Protein AF-R6MNX1-F1 (afdb_monomer_lite)

pLDDT: mean 80.92, std 14.56, range [40.56, 96.19]

Secondary structure (DSSP, 8-state):
------THHHHHHHHHHHHHHHHHHHHHHHHHHHHHHHHHHHHHTS--GGGSTTEEEEEETTEEEEEE-TT--EEEEEEETTEEEEEEEEEETTEEEEEETT-----GGGEEEEEEEEEEETTEEEEEEEEEEETTTTTS-SEEEEEEEE-

Foldseek 3Di:
DDDDDDPVVVVVVVVVVVVVVVVCVVCVVVVVVVVVVVVQVVLVPFADQLVPAQWKWFFVVQTKIWHAHPVSDIWIWTDFPNDTATWDWDDDRQKIFIAHPPPPDPDSVRTQWIWGFPHGDNFKTKTATDCVHHNGCNPVDRITIIGIDRD

Sequence (151 aa):
MKARYPSYMKHSRIWKFILLGLLIVILVPFGLFAFGNYMTTYYNRMDYPWRHPDTVWRSEAPRAEIAVDGDKRATLHLEVDGEMRPFTFHRKGRGVYIYRAETAGEDSETSVLVCSVDTASEDVLRLKIEEERDDLYHGAYKYITFRRVAG

Structure (mmCIF, N/CA/C/O backbone):
data_AF-R6MNX1-F1
#
_entry.id   AF-R6MNX1-F1
#
loop_
_atom_site.group_PDB
_atom_site.id
_atom_site.type_symbol
_atom_site.label_atom_id
_atom_site.label_alt_id
_atom_site.label_comp_id
_atom_site.label_asym_id
_atom_site.label_entity_id
_atom_site.label_seq_id
_atom_site.pdbx_PDB_ins_code
_atom_site.Cartn_x
_atom_site.Cartn_y
_atom_site.Cartn_z
_atom_site.occupancy
_atom_site.B_iso_or_equiv
_atom_site.auth_seq_id
_atom_site.auth_comp_id
_atom_site.auth_asym_id
_atom_site.auth_atom_id
_atom_site.pdbx_PDB_model_num
ATOM 1 N N . MET A 1 1 ? 61.422 -8.279 -58.141 1.00 40.56 1 MET A N 1
ATOM 2 C CA . MET A 1 1 ? 60.952 -7.050 -57.460 1.00 40.56 1 MET A CA 1
ATOM 3 C C . MET A 1 1 ? 60.124 -7.456 -56.243 1.00 40.56 1 MET A C 1
ATOM 5 O O . MET A 1 1 ? 59.149 -8.172 -56.414 1.00 40.56 1 MET A O 1
ATOM 9 N N . LYS A 1 2 ? 60.536 -7.102 -55.016 1.00 47.41 2 LYS A N 1
ATOM 10 C CA . LYS A 1 2 ? 59.766 -7.394 -53.789 1.00 47.41 2 LYS A CA 1
ATOM 11 C C . LYS A 1 2 ? 58.698 -6.313 -53.615 1.00 47.41 2 LYS A C 1
ATOM 13 O O . LYS A 1 2 ? 59.049 -5.149 -53.439 1.00 47.41 2 LYS A O 1
ATOM 18 N N . ALA A 1 3 ? 57.423 -6.692 -53.677 1.00 53.56 3 ALA A N 1
ATOM 19 C CA . ALA A 1 3 ? 56.310 -5.787 -53.413 1.00 53.56 3 ALA A CA 1
ATOM 20 C C . ALA A 1 3 ? 56.417 -5.252 -51.975 1.00 53.56 3 ALA A C 1
ATOM 22 O O . ALA A 1 3 ? 56.325 -6.003 -51.002 1.00 53.56 3 ALA A O 1
ATOM 23 N N . ARG A 1 4 ? 56.678 -3.949 -51.842 1.00 58.44 4 ARG A N 1
ATOM 24 C CA . ARG A 1 4 ? 56.741 -3.256 -50.555 1.00 58.44 4 ARG A CA 1
ATOM 25 C C . ARG A 1 4 ? 55.318 -2.830 -50.210 1.00 58.44 4 ARG A C 1
ATOM 27 O O . ARG A 1 4 ? 54.803 -1.882 -50.793 1.00 58.44 4 ARG A O 1
ATOM 34 N N . TYR A 1 5 ? 54.670 -3.572 -49.316 1.00 55.53 5 TYR A N 1
ATOM 35 C CA . TYR A 1 5 ? 53.320 -3.241 -48.864 1.00 55.53 5 TYR A CA 1
ATOM 36 C C . TYR A 1 5 ? 53.309 -1.861 -48.187 1.00 55.53 5 TYR A C 1
ATOM 38 O O . TYR A 1 5 ? 54.159 -1.597 -47.329 1.00 55.53 5 TYR A O 1
ATOM 46 N N . PRO A 1 6 ? 52.377 -0.970 -48.555 1.00 53.03 6 PRO A N 1
ATOM 47 C CA . PRO A 1 6 ? 52.340 0.381 -48.020 1.00 53.03 6 PRO A CA 1
ATOM 48 C C . PRO A 1 6 ? 51.879 0.409 -46.550 1.00 53.03 6 PRO A C 1
ATOM 50 O O . PRO A 1 6 ? 50.940 -0.271 -46.133 1.00 53.03 6 PRO A O 1
ATOM 53 N N . SER A 1 7 ? 52.570 1.234 -45.757 1.00 56.62 7 SER A N 1
ATOM 54 C CA . SER A 1 7 ? 52.491 1.363 -44.289 1.00 56.62 7 SER A CA 1
ATOM 55 C C . SER A 1 7 ? 51.097 1.713 -43.723 1.00 56.62 7 SER A C 1
ATOM 57 O O . SER A 1 7 ? 50.838 1.529 -42.532 1.00 56.62 7 SER A O 1
ATOM 59 N N . TYR A 1 8 ? 50.147 2.157 -44.555 1.00 55.00 8 TYR A N 1
ATOM 60 C CA . TYR A 1 8 ? 48.811 2.572 -44.100 1.00 55.00 8 TYR A CA 1
ATOM 61 C C . TYR A 1 8 ? 47.938 1.414 -43.576 1.00 55.00 8 TYR A C 1
ATOM 63 O O . TYR A 1 8 ? 47.011 1.638 -42.795 1.00 55.00 8 TYR A O 1
ATOM 71 N N . MET A 1 9 ? 48.238 0.158 -43.936 1.00 50.97 9 MET A N 1
ATOM 72 C CA . MET A 1 9 ? 47.459 -1.005 -43.480 1.00 50.97 9 MET A CA 1
ATOM 73 C C . MET A 1 9 ? 47.652 -1.331 -41.988 1.00 50.97 9 MET A C 1
ATOM 75 O O . MET A 1 9 ? 46.764 -1.931 -41.381 1.00 50.97 9 MET A O 1
ATOM 79 N N . LYS A 1 10 ? 48.761 -0.908 -41.357 1.00 51.84 10 LYS A N 1
ATOM 80 C CA . LYS A 1 10 ? 48.963 -1.064 -39.901 1.00 51.84 10 LYS A CA 1
ATOM 81 C C . LYS A 1 10 ? 48.086 -0.105 -39.090 1.00 51.84 10 LYS A C 1
ATOM 83 O O . LYS A 1 10 ? 47.536 -0.511 -38.068 1.00 51.84 10 LYS A O 1
ATOM 88 N N . HIS A 1 11 ? 47.890 1.122 -39.575 1.00 54.22 11 HIS A N 1
ATOM 89 C CA . HIS A 1 11 ? 47.042 2.115 -38.910 1.00 54.22 11 HIS A CA 1
ATOM 90 C C . HIS A 1 11 ? 45.551 1.752 -38.968 1.00 54.22 11 HIS A C 1
ATOM 92 O O . HIS A 1 11 ? 44.839 1.962 -37.990 1.00 54.22 11 HIS A O 1
ATOM 98 N N . SER A 1 12 ? 45.082 1.124 -40.053 1.00 61.31 12 SER A N 1
ATOM 99 C CA . SER A 1 12 ? 43.681 0.687 -40.196 1.00 61.31 12 SER A CA 1
ATOM 100 C C . SER A 1 12 ? 43.227 -0.292 -39.101 1.00 61.31 12 SER A C 1
ATOM 102 O O . SER A 1 12 ? 42.085 -0.224 -38.651 1.00 61.31 12 SER A O 1
ATOM 104 N N . ARG A 1 13 ? 44.113 -1.181 -38.626 1.00 63.47 13 ARG A N 1
ATOM 105 C CA . ARG A 1 13 ? 43.789 -2.114 -37.531 1.00 63.47 13 ARG A CA 1
ATOM 106 C C . ARG A 1 13 ? 43.542 -1.383 -36.212 1.00 63.47 13 ARG A C 1
ATOM 108 O O . ARG A 1 13 ? 42.577 -1.705 -35.535 1.00 63.47 13 ARG A O 1
ATOM 115 N N . ILE A 1 14 ? 44.372 -0.396 -35.880 1.00 73.31 14 ILE A N 1
ATOM 116 C CA . ILE A 1 14 ? 44.274 0.370 -34.627 1.00 73.31 14 ILE A CA 1
ATOM 117 C C . ILE A 1 14 ? 43.034 1.272 -34.636 1.00 73.31 14 ILE A C 1
ATOM 119 O O . ILE A 1 14 ? 42.285 1.294 -33.664 1.00 73.31 14 ILE A O 1
ATOM 123 N N . TRP A 1 15 ? 42.756 1.942 -35.759 1.00 74.06 15 TRP A N 1
ATOM 124 C CA . TRP A 1 15 ? 41.573 2.798 -35.905 1.00 74.06 15 TRP A CA 1
ATOM 125 C C . TRP A 1 15 ? 40.255 2.047 -35.705 1.00 74.06 15 TRP A C 1
ATOM 127 O O . TRP A 1 15 ? 39.336 2.600 -35.110 1.00 74.06 15 TRP A O 1
ATOM 137 N N . LYS A 1 16 ? 40.172 0.776 -36.123 1.00 78.00 16 LYS A N 1
ATOM 138 C CA . LYS A 1 16 ? 39.001 -0.074 -35.853 1.00 78.00 16 LYS A CA 1
ATOM 139 C C . LYS A 1 16 ? 38.771 -0.279 -34.356 1.00 78.00 16 LYS A C 1
ATOM 141 O O . LYS A 1 16 ? 37.631 -0.204 -33.918 1.00 78.00 16 LYS A O 1
ATOM 146 N N . PHE A 1 17 ? 39.832 -0.491 -33.576 1.00 80.06 17 PHE A N 1
ATOM 147 C CA . PHE A 1 17 ? 39.718 -0.635 -32.123 1.00 80.06 17 PHE A CA 1
ATOM 148 C C . PHE A 1 17 ? 39.370 0.687 -31.431 1.00 80.06 17 PHE A C 1
ATOM 150 O O . PHE A 1 17 ? 38.577 0.679 -30.498 1.00 80.06 17 PHE A O 1
ATOM 157 N N . ILE A 1 18 ? 39.893 1.817 -31.917 1.00 82.56 18 ILE A N 1
ATOM 158 C CA . ILE A 1 18 ? 39.546 3.153 -31.401 1.00 82.56 18 ILE A CA 1
ATOM 159 C C . ILE A 1 18 ? 38.069 3.475 -31.671 1.00 82.56 18 ILE A C 1
ATOM 161 O O . ILE A 1 18 ? 37.354 3.884 -30.761 1.00 82.56 18 ILE A O 1
ATOM 165 N N . LEU A 1 19 ? 37.592 3.241 -32.898 1.00 84.88 19 LEU A N 1
ATOM 166 C CA . LEU A 1 19 ? 36.186 3.427 -33.274 1.00 84.88 19 LEU A CA 1
ATOM 167 C C . LEU A 1 19 ? 35.257 2.500 -32.486 1.00 84.88 19 LEU A C 1
ATOM 169 O O . LEU A 1 19 ? 34.220 2.945 -32.002 1.00 84.88 19 LEU A O 1
ATOM 173 N N . LEU A 1 20 ? 35.639 1.231 -32.320 1.00 86.44 20 LEU A N 1
ATOM 174 C CA . LEU A 1 20 ? 34.874 0.272 -31.525 1.00 86.44 20 LEU A CA 1
ATOM 175 C C . LEU A 1 20 ? 34.819 0.689 -30.049 1.00 86.44 20 LEU A C 1
ATOM 177 O O . LEU A 1 20 ? 33.757 0.635 -29.440 1.00 86.44 20 LEU A O 1
ATOM 181 N N . GLY A 1 21 ? 35.940 1.150 -29.490 1.00 84.56 21 GLY A N 1
ATOM 182 C CA . GLY A 1 21 ? 36.005 1.673 -28.127 1.00 84.56 21 GLY A CA 1
ATOM 183 C C . GLY A 1 21 ? 35.095 2.885 -27.931 1.00 84.56 21 GLY A C 1
ATOM 184 O O . GLY A 1 21 ? 34.291 2.894 -27.005 1.00 84.56 21 GLY A O 1
ATOM 185 N N . LEU A 1 22 ? 35.149 3.866 -28.837 1.00 87.31 22 LEU A N 1
ATOM 186 C CA . LEU A 1 22 ? 34.268 5.040 -28.811 1.00 87.31 22 LEU A CA 1
ATOM 187 C C . LEU A 1 22 ? 32.786 4.658 -28.913 1.00 87.31 22 LEU A C 1
ATOM 189 O O . LEU A 1 22 ? 31.958 5.208 -28.191 1.00 87.31 22 LEU A O 1
ATOM 193 N N . LEU A 1 23 ? 32.455 3.683 -29.761 1.00 88.31 23 LEU A N 1
ATOM 194 C CA . LEU A 1 23 ? 31.091 3.182 -29.902 1.00 88.31 23 LEU A CA 1
ATOM 195 C C . LEU A 1 23 ? 30.589 2.541 -28.599 1.00 88.31 23 LEU A C 1
ATOM 197 O O . LEU A 1 23 ? 29.478 2.832 -28.164 1.00 88.31 23 LEU A O 1
ATOM 201 N N . ILE A 1 24 ? 31.410 1.711 -27.948 1.00 88.06 24 ILE A N 1
ATOM 202 C CA . ILE A 1 24 ? 31.076 1.077 -26.663 1.00 88.06 24 ILE A CA 1
ATOM 203 C C . ILE A 1 24 ? 30.885 2.137 -25.571 1.00 88.06 24 ILE A C 1
ATOM 205 O O . ILE A 1 24 ? 29.918 2.064 -24.817 1.00 88.06 24 ILE A O 1
ATOM 209 N N . VAL A 1 25 ? 31.759 3.146 -25.516 1.00 86.44 25 VAL A N 1
ATOM 210 C CA . VAL A 1 25 ? 31.687 4.241 -24.531 1.00 86.44 25 VAL A CA 1
ATOM 211 C C . VAL A 1 25 ? 30.406 5.066 -24.671 1.00 86.44 25 VAL A C 1
ATOM 213 O O . VAL A 1 25 ? 29.951 5.628 -23.684 1.00 86.44 25 VAL A O 1
ATOM 216 N N . ILE A 1 26 ? 29.786 5.117 -25.851 1.00 86.25 26 ILE A N 1
ATOM 217 C CA . ILE A 1 26 ? 28.495 5.794 -26.049 1.00 86.25 26 ILE A CA 1
AT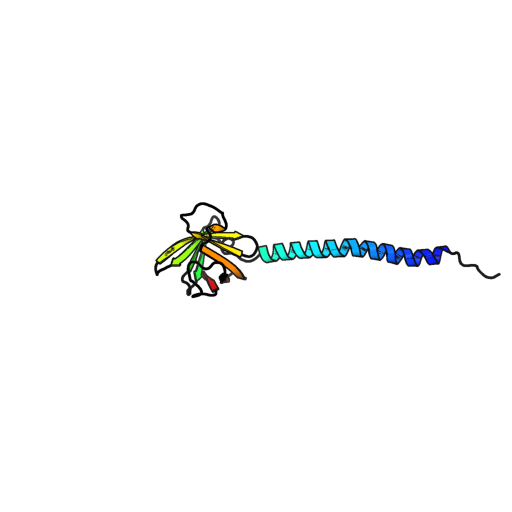OM 218 C C . ILE A 1 26 ? 27.327 4.835 -25.786 1.00 86.25 26 ILE A C 1
ATOM 220 O O . ILE A 1 26 ? 26.390 5.175 -25.063 1.00 86.25 26 ILE A O 1
ATOM 224 N N . LEU A 1 27 ? 27.378 3.624 -26.348 1.00 87.88 27 LEU A N 1
ATOM 225 C CA . LEU A 1 27 ? 26.272 2.668 -26.285 1.00 87.88 27 LEU A CA 1
AT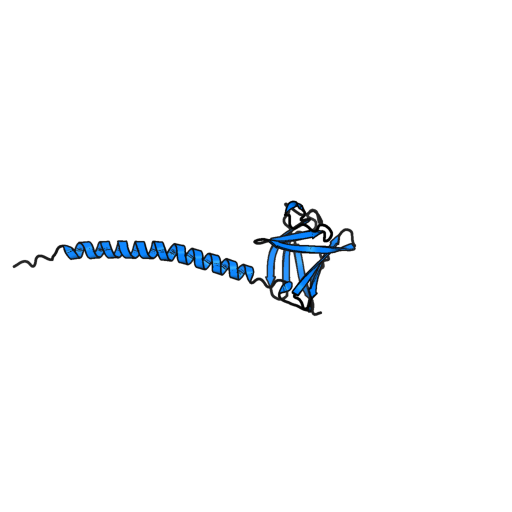OM 226 C C . LEU A 1 27 ? 26.058 2.086 -24.888 1.00 87.88 27 LEU A C 1
ATOM 228 O O . LEU A 1 27 ? 24.912 1.875 -24.506 1.00 87.88 27 LEU A O 1
ATOM 232 N N . VAL A 1 28 ? 27.118 1.827 -24.118 1.00 86.94 28 VAL A N 1
ATOM 233 C CA . VAL A 1 28 ? 26.985 1.213 -22.787 1.00 86.94 28 VAL A CA 1
ATOM 234 C C . VAL A 1 28 ? 26.312 2.166 -21.792 1.00 86.94 28 VAL A C 1
ATOM 236 O O . VAL A 1 28 ? 25.318 1.754 -21.192 1.00 86.94 28 VAL A O 1
ATOM 239 N N . PRO A 1 29 ? 26.739 3.436 -21.633 1.00 87.06 29 PRO A N 1
ATOM 240 C CA . PRO A 1 29 ? 26.037 4.380 -20.765 1.00 87.06 29 PRO A CA 1
ATOM 241 C C . PRO A 1 29 ? 24.612 4.663 -21.234 1.00 87.06 29 PRO A C 1
ATOM 243 O O . PRO A 1 29 ? 23.702 4.711 -20.410 1.00 87.06 29 PRO A O 1
ATOM 246 N N . PHE A 1 30 ? 24.393 4.793 -22.547 1.00 86.44 30 PHE A N 1
ATOM 247 C CA . PHE A 1 30 ? 23.052 5.005 -23.089 1.00 86.44 30 PHE A CA 1
ATOM 248 C C . PHE A 1 30 ? 22.141 3.796 -22.846 1.00 86.44 30 PHE A C 1
ATOM 250 O O . PHE A 1 30 ? 20.999 3.960 -22.427 1.00 86.44 30 PHE A O 1
ATOM 257 N N . GLY A 1 31 ? 22.653 2.579 -23.037 1.00 83.94 31 GLY A N 1
ATOM 258 C CA . GLY A 1 31 ? 21.944 1.334 -22.755 1.00 83.94 31 GLY A CA 1
ATOM 259 C C . GLY A 1 31 ? 21.602 1.182 -21.275 1.00 83.94 31 GLY A C 1
ATOM 260 O O . GLY A 1 31 ? 20.463 0.863 -20.948 1.00 83.94 31 GLY A O 1
ATOM 261 N N . LEU A 1 32 ? 22.541 1.484 -20.372 1.00 86.19 32 LEU A N 1
ATOM 262 C CA . LEU A 1 32 ? 22.299 1.483 -18.925 1.00 86.19 32 LEU A CA 1
ATOM 263 C C . LEU A 1 32 ? 21.279 2.550 -18.511 1.00 86.19 32 LEU A C 1
ATOM 265 O O . LEU A 1 32 ? 20.408 2.272 -17.690 1.00 86.19 32 LEU A O 1
ATOM 269 N N . PHE A 1 33 ? 21.337 3.746 -19.100 1.00 82.00 33 PHE A N 1
ATOM 270 C CA . PHE A 1 33 ? 20.372 4.814 -18.843 1.00 82.00 33 PHE A CA 1
ATOM 271 C C . PHE A 1 33 ? 18.971 4.455 -19.355 1.00 82.00 33 PHE A C 1
ATOM 273 O O . PHE A 1 33 ? 17.988 4.610 -18.632 1.00 82.00 33 PHE A O 1
ATOM 280 N N . ALA A 1 34 ? 18.861 3.931 -20.576 1.00 79.56 34 ALA A N 1
ATOM 281 C CA . ALA A 1 34 ? 17.596 3.486 -21.151 1.00 79.56 34 ALA A CA 1
ATOM 282 C C . ALA A 1 34 ? 17.003 2.311 -20.361 1.00 79.56 34 ALA A C 1
ATOM 284 O O . ALA A 1 34 ? 15.815 2.324 -20.048 1.00 79.56 34 ALA A O 1
ATOM 285 N N . PHE A 1 35 ? 17.830 1.339 -19.968 1.00 77.38 35 PHE A N 1
ATOM 286 C CA . PHE A 1 35 ? 17.415 0.225 -19.121 1.00 77.38 35 PHE A CA 1
ATOM 287 C C . PHE A 1 35 ? 16.971 0.702 -17.734 1.00 77.38 35 PHE A C 1
ATOM 289 O O . PHE A 1 35 ? 15.914 0.299 -17.260 1.00 77.38 35 PHE A O 1
ATOM 296 N N . GLY A 1 36 ? 17.709 1.620 -17.106 1.00 70.19 36 GLY A N 1
ATOM 297 C CA . GLY A 1 36 ? 17.330 2.220 -15.826 1.00 70.19 36 GLY A CA 1
ATOM 298 C C . GLY A 1 36 ? 15.984 2.948 -15.890 1.00 70.19 36 GLY A C 1
ATOM 299 O O . GLY A 1 36 ? 15.141 2.765 -15.012 1.00 70.19 36 GLY A O 1
ATOM 300 N N . ASN A 1 37 ? 15.736 3.712 -16.958 1.00 67.56 37 ASN A N 1
ATOM 301 C CA . ASN A 1 37 ? 14.446 4.368 -17.185 1.00 67.56 37 ASN A CA 1
ATOM 302 C C . ASN A 1 37 ? 13.328 3.360 -17.459 1.00 67.56 37 ASN A C 1
ATOM 304 O O . ASN A 1 37 ? 12.262 3.466 -16.862 1.00 67.56 37 ASN A O 1
ATOM 308 N N . TYR A 1 38 ? 13.576 2.348 -18.291 1.00 65.44 38 TYR A N 1
ATOM 309 C CA . TYR A 1 38 ? 12.615 1.280 -18.558 1.00 65.44 38 TYR A CA 1
ATOM 310 C C . TYR A 1 38 ? 12.220 0.541 -17.277 1.00 65.44 38 TYR A C 1
ATOM 312 O O . TYR A 1 38 ? 11.032 0.379 -17.005 1.00 65.44 38 TYR A O 1
ATOM 320 N N . MET A 1 39 ? 13.195 0.158 -16.450 1.00 59.47 39 MET A N 1
ATOM 321 C CA . MET A 1 39 ? 12.941 -0.473 -15.155 1.00 59.47 39 MET A CA 1
ATOM 322 C C . MET A 1 39 ? 12.169 0.474 -14.234 1.00 59.47 39 MET A C 1
ATOM 324 O O . MET A 1 39 ? 11.199 0.059 -13.609 1.00 59.47 39 MET A O 1
ATOM 328 N N . THR A 1 40 ? 12.518 1.762 -14.203 1.00 56.22 40 THR A N 1
ATOM 329 C CA . THR A 1 40 ? 11.777 2.777 -13.436 1.00 56.22 40 THR A CA 1
ATOM 330 C C . THR A 1 40 ? 10.319 2.866 -13.890 1.00 56.22 40 THR A C 1
ATOM 332 O O . THR A 1 40 ? 9.416 2.883 -13.057 1.00 56.22 40 THR A O 1
ATOM 335 N N . THR A 1 41 ? 10.050 2.858 -15.196 1.00 56.09 41 THR A N 1
ATOM 336 C CA . THR A 1 41 ? 8.690 2.832 -15.749 1.00 56.09 41 THR A CA 1
ATOM 337 C C . THR A 1 41 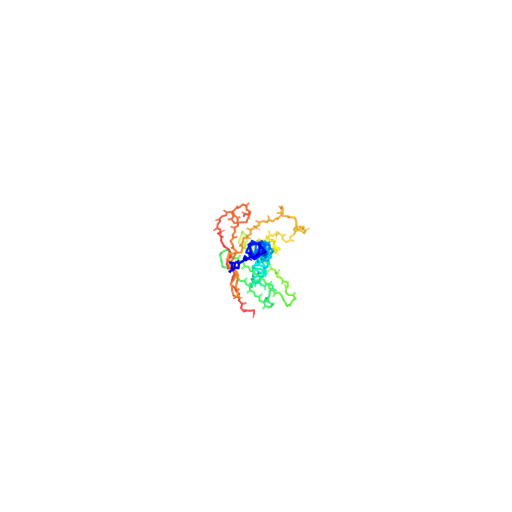? 7.971 1.522 -15.440 1.00 56.09 41 THR A C 1
ATOM 339 O O . THR A 1 41 ? 6.798 1.565 -15.087 1.00 56.09 41 THR A O 1
ATOM 342 N N . TYR A 1 42 ? 8.651 0.377 -15.520 1.00 55.50 42 TYR A N 1
ATOM 343 C CA . TYR A 1 42 ? 8.099 -0.942 -15.208 1.00 55.50 42 TYR A CA 1
ATOM 344 C C . TYR A 1 42 ? 7.675 -1.044 -13.735 1.00 55.50 42 TYR A C 1
ATOM 346 O O . TYR A 1 42 ? 6.541 -1.416 -13.448 1.00 55.50 42 TYR A O 1
ATOM 354 N N . TYR A 1 43 ? 8.515 -0.589 -12.802 1.00 51.12 43 TYR A N 1
ATOM 355 C CA . TYR A 1 43 ? 8.158 -0.497 -11.380 1.00 51.12 43 TYR A CA 1
ATOM 356 C C . TYR A 1 43 ? 7.092 0.574 -11.108 1.00 51.12 43 TYR A C 1
ATOM 358 O O . TYR A 1 43 ? 6.215 0.388 -10.267 1.00 51.12 43 TYR A O 1
ATOM 366 N N . ASN A 1 44 ? 7.079 1.665 -11.877 1.00 52.66 44 ASN A N 1
ATOM 367 C CA . ASN A 1 44 ? 5.978 2.630 -11.861 1.00 52.66 44 ASN A CA 1
ATOM 368 C C . ASN A 1 44 ? 4.676 2.065 -12.450 1.00 52.66 44 ASN A C 1
ATOM 370 O O . ASN A 1 44 ? 3.617 2.666 -12.252 1.00 52.66 44 ASN A O 1
ATOM 374 N N . ARG A 1 45 ? 4.735 0.936 -13.166 1.00 55.50 45 ARG A N 1
ATOM 375 C CA . ARG A 1 45 ? 3.598 0.250 -13.780 1.00 55.50 45 ARG A CA 1
ATOM 376 C C . ARG A 1 45 ? 2.955 -0.800 -12.883 1.00 55.50 45 ARG A C 1
ATOM 378 O O . ARG A 1 45 ? 2.023 -1.428 -13.357 1.00 55.50 45 ARG A O 1
ATOM 385 N N . MET A 1 46 ? 3.376 -0.931 -11.630 1.00 62.06 46 MET A N 1
ATOM 386 C CA . MET A 1 46 ? 2.670 -1.736 -10.634 1.00 62.06 46 MET A CA 1
ATOM 387 C C . MET A 1 46 ? 1.170 -1.384 -10.583 1.00 62.06 46 MET A C 1
ATOM 389 O O . MET A 1 46 ? 0.800 -0.208 -10.692 1.00 62.06 46 MET A O 1
ATOM 393 N N . ASP A 1 47 ? 0.322 -2.407 -10.482 1.00 68.06 47 ASP A N 1
ATOM 394 C CA . ASP A 1 47 ? -1.138 -2.282 -10.426 1.00 68.06 47 ASP A CA 1
ATOM 395 C C . ASP A 1 47 ? -1.551 -1.799 -9.041 1.00 68.06 47 ASP A C 1
ATOM 397 O O . ASP A 1 47 ? -1.801 -2.559 -8.110 1.00 68.06 47 ASP A O 1
ATOM 401 N N . TYR A 1 48 ? -1.507 -0.482 -8.884 1.00 77.00 48 TYR A N 1
ATOM 402 C CA . TYR A 1 48 ? -1.948 0.176 -7.668 1.00 77.00 48 TYR A CA 1
ATOM 403 C C . TYR A 1 48 ? -3.471 0.365 -7.666 1.00 77.00 48 TYR A C 1
ATOM 405 O O . TYR A 1 48 ? -4.056 0.550 -8.738 1.00 77.00 48 TYR A O 1
ATOM 413 N N . PRO A 1 49 ? -4.102 0.452 -6.478 1.00 81.81 49 PRO A N 1
ATOM 414 C CA . PRO A 1 49 ? -5.548 0.609 -6.338 1.00 81.81 49 PRO A CA 1
ATOM 415 C C . PRO A 1 49 ? -6.145 1.723 -7.208 1.00 81.81 49 PRO A C 1
ATOM 417 O O . PRO A 1 49 ? -7.130 1.493 -7.894 1.00 81.81 49 PRO A O 1
ATOM 420 N N . TRP A 1 50 ? -5.503 2.895 -7.302 1.00 81.88 50 TRP A N 1
ATOM 421 C CA . TRP A 1 50 ? -5.971 4.039 -8.111 1.00 81.88 50 TRP A CA 1
ATOM 422 C C . TRP A 1 50 ? -6.003 3.804 -9.637 1.00 81.88 50 TRP A C 1
ATOM 424 O O . TRP A 1 50 ? -6.377 4.694 -10.403 1.00 81.88 50 TRP A O 1
ATOM 434 N N . ARG A 1 5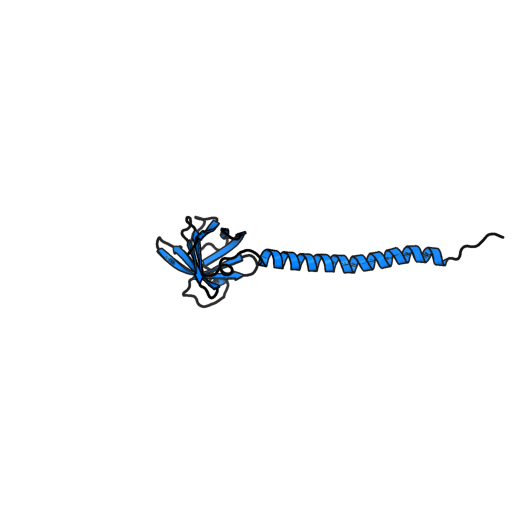1 ? -5.594 2.627 -10.124 1.00 83.69 51 ARG A N 1
ATOM 435 C CA . ARG A 1 51 ? -5.804 2.202 -11.519 1.00 83.69 51 ARG A CA 1
ATOM 436 C C . ARG A 1 51 ? -7.088 1.415 -11.734 1.00 83.69 51 ARG A C 1
ATOM 438 O O . ARG A 1 51 ? -7.478 1.227 -12.883 1.00 83.69 51 ARG A O 1
ATOM 445 N N . HIS A 1 52 ? -7.729 0.999 -10.653 1.00 85.44 52 HIS A N 1
ATOM 446 C CA . HIS A 1 52 ? -8.944 0.208 -10.644 1.00 85.44 52 HIS A CA 1
ATOM 447 C C . HIS A 1 52 ? -10.061 1.062 -10.023 1.00 85.44 52 HIS A C 1
ATOM 449 O O . HIS A 1 52 ? -10.288 0.972 -8.817 1.00 85.44 52 HIS A O 1
ATOM 455 N N . PRO A 1 53 ? -10.702 1.953 -10.806 1.00 86.50 53 PRO A N 1
ATOM 456 C CA . PRO A 1 53 ? -11.836 2.732 -10.314 1.00 86.50 53 PRO A CA 1
ATOM 457 C C . PRO A 1 53 ? -12.983 1.802 -9.913 1.00 86.50 53 PRO A C 1
ATOM 459 O O . PRO A 1 53 ? -13.074 0.685 -10.424 1.00 86.50 53 PRO A O 1
ATOM 462 N N . ASP A 1 54 ? -13.837 2.274 -9.010 1.00 88.81 54 ASP A N 1
ATOM 463 C CA . ASP A 1 54 ? -14.995 1.535 -8.498 1.00 88.81 54 ASP A CA 1
ATOM 464 C C . ASP A 1 54 ? -14.609 0.188 -7.860 1.00 88.81 54 ASP A C 1
ATOM 466 O O . ASP A 1 54 ? -15.285 -0.829 -8.021 1.00 88.81 54 ASP A O 1
ATOM 470 N N . THR A 1 55 ? -13.486 0.166 -7.132 1.00 90.06 55 THR A N 1
ATOM 471 C CA . THR A 1 55 ? -13.023 -1.029 -6.413 1.00 90.06 55 THR A CA 1
ATOM 472 C C . THR A 1 55 ? -12.733 -0.757 -4.948 1.00 90.06 55 THR A C 1
ATOM 474 O O . THR A 1 55 ? -12.371 0.352 -4.545 1.00 90.06 55 THR A O 1
ATOM 477 N N . VAL A 1 56 ? -12.862 -1.812 -4.145 1.00 93.38 56 VAL A N 1
ATOM 478 C CA . VAL A 1 56 ? -12.497 -1.812 -2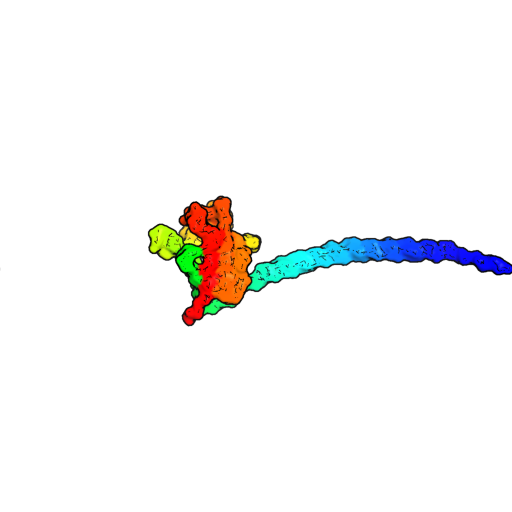.730 1.00 93.38 56 VAL A CA 1
ATOM 479 C C . VAL A 1 56 ? -11.404 -2.844 -2.512 1.00 93.38 56 VAL A C 1
ATOM 481 O O . VAL A 1 56 ? -11.478 -3.965 -3.004 1.00 93.38 56 VAL A O 1
ATOM 484 N N . TRP A 1 57 ? -10.379 -2.481 -1.755 1.00 94.50 57 TRP A N 1
ATOM 485 C CA . TRP A 1 57 ? -9.267 -3.358 -1.429 1.00 94.50 57 TRP A CA 1
ATOM 486 C C . TRP A 1 57 ? -9.204 -3.560 0.075 1.00 94.50 57 TRP A C 1
ATOM 488 O O . TRP A 1 57 ? -9.125 -2.583 0.811 1.00 94.50 57 TRP A O 1
ATOM 498 N N . ARG A 1 58 ? -9.215 -4.808 0.546 1.00 95.94 58 ARG A N 1
ATOM 499 C CA . ARG A 1 58 ? -9.308 -5.133 1.977 1.00 95.94 58 ARG A CA 1
ATOM 500 C C . ARG A 1 58 ? -8.115 -5.929 2.473 1.00 95.94 58 ARG A C 1
ATOM 502 O O . ARG A 1 58 ? -7.651 -6.842 1.797 1.00 95.94 58 ARG A O 1
ATOM 509 N N . SER A 1 59 ? -7.661 -5.597 3.673 1.00 96.19 59 SER A N 1
ATOM 510 C CA . SER A 1 59 ? -6.711 -6.371 4.469 1.00 96.19 59 SER A CA 1
ATOM 511 C C . SER A 1 59 ? -7.408 -6.849 5.738 1.00 96.19 59 SER A C 1
ATOM 513 O O . SER A 1 59 ? -8.193 -6.104 6.323 1.00 96.19 59 SER A O 1
ATOM 515 N N . GLU A 1 60 ? -7.132 -8.085 6.151 1.00 93.25 60 GLU A N 1
ATOM 516 C CA . GLU A 1 60 ? -7.699 -8.683 7.369 1.00 93.25 60 GLU A CA 1
ATOM 517 C C . GLU A 1 60 ? -6.812 -8.455 8.602 1.00 93.25 60 GLU A C 1
ATOM 519 O O . GLU A 1 60 ? -7.326 -8.296 9.703 1.00 93.25 60 GLU A O 1
ATOM 524 N N . ALA A 1 61 ? -5.487 -8.418 8.422 1.00 92.38 61 ALA A N 1
ATOM 525 C CA . ALA A 1 61 ? -4.510 -8.285 9.503 1.00 92.38 61 ALA A CA 1
ATOM 526 C C . ALA A 1 61 ? -3.280 -7.476 9.026 1.00 92.38 61 ALA A C 1
ATOM 528 O O . ALA A 1 61 ? -2.443 -8.029 8.305 1.00 92.38 61 ALA A O 1
ATOM 529 N N . PRO A 1 62 ? -3.165 -6.180 9.378 1.00 93.44 62 PRO A N 1
ATOM 530 C CA . PRO A 1 62 ? -4.157 -5.388 10.110 1.00 93.44 62 PRO A CA 1
ATOM 531 C C . PRO A 1 62 ? -5.428 -5.190 9.280 1.00 93.44 62 PRO A C 1
ATOM 533 O O . PRO A 1 62 ? -5.377 -5.245 8.042 1.00 93.44 62 PRO A O 1
ATOM 536 N N . ARG A 1 63 ? -6.561 -4.937 9.944 1.00 95.69 63 ARG A N 1
ATOM 537 C CA . ARG A 1 63 ? -7.788 -4.582 9.239 1.00 95.69 63 ARG A CA 1
ATOM 538 C C . ARG A 1 63 ? -7.596 -3.220 8.577 1.00 95.69 63 ARG A C 1
ATOM 540 O O . ARG A 1 63 ? -7.332 -2.215 9.233 1.00 95.69 63 ARG A O 1
ATOM 547 N N . ALA A 1 64 ? -7.699 -3.197 7.259 1.00 96.06 64 ALA A N 1
ATOM 548 C CA . ALA A 1 64 ? -7.530 -1.986 6.470 1.00 96.06 64 ALA A CA 1
ATOM 549 C C . ALA A 1 64 ? -8.376 -2.050 5.203 1.00 96.06 64 ALA A C 1
ATOM 551 O O . ALA A 1 64 ? -8.648 -3.133 4.680 1.00 96.06 64 ALA A O 1
ATOM 552 N N . GLU A 1 65 ? -8.766 -0.889 4.691 1.00 95.88 65 GLU A N 1
ATOM 553 C CA . GLU A 1 65 ? -9.547 -0.771 3.467 1.00 95.88 65 GLU A CA 1
ATOM 554 C C . GLU A 1 65 ? -9.050 0.395 2.610 1.00 95.88 65 GLU A C 1
ATOM 556 O O . GLU A 1 65 ? -8.801 1.482 3.121 1.00 95.88 65 GLU A O 1
ATOM 561 N N . ILE A 1 66 ? -8.922 0.177 1.303 1.00 93.94 66 ILE A N 1
ATOM 562 C CA . ILE A 1 66 ? -8.732 1.240 0.316 1.00 93.94 66 ILE A CA 1
ATOM 563 C C . ILE A 1 66 ? -9.952 1.238 -0.596 1.00 93.94 66 ILE A C 1
ATOM 565 O O . ILE A 1 66 ? -10.172 0.273 -1.325 1.00 93.94 66 ILE A O 1
ATOM 569 N N . ALA A 1 67 ? -10.723 2.318 -0.573 1.00 92.62 67 ALA A N 1
ATOM 570 C CA . ALA A 1 67 ? -11.817 2.543 -1.509 1.00 92.62 67 ALA A CA 1
ATOM 571 C C . ALA A 1 67 ? -11.331 3.449 -2.640 1.00 92.62 67 ALA A C 1
ATOM 573 O O . ALA A 1 67 ? -10.672 4.454 -2.373 1.00 92.62 67 ALA A O 1
ATOM 574 N N . VAL A 1 68 ? -11.630 3.093 -3.887 1.00 90.56 68 VAL A N 1
ATOM 575 C CA . VAL A 1 68 ? -11.256 3.874 -5.071 1.00 90.56 68 VAL A CA 1
ATOM 576 C C . VAL A 1 68 ? -12.524 4.279 -5.804 1.00 90.56 68 VAL A C 1
ATOM 578 O O . VAL A 1 68 ? -13.256 3.415 -6.283 1.00 90.56 68 VAL A O 1
ATOM 581 N N . ASP A 1 69 ? -12.787 5.581 -5.887 1.00 87.75 69 ASP A N 1
ATOM 582 C CA . ASP A 1 69 ? -13.962 6.102 -6.589 1.00 87.75 69 ASP A CA 1
ATOM 583 C C . ASP A 1 69 ? -13.782 6.112 -8.122 1.00 87.75 69 ASP A C 1
ATOM 585 O O . ASP A 1 69 ? -12.692 5.855 -8.652 1.00 87.75 69 ASP A O 1
ATOM 589 N N . GLY A 1 70 ? -14.862 6.411 -8.849 1.00 85.25 70 GLY A N 1
ATOM 590 C CA . GLY A 1 70 ? -14.854 6.530 -10.312 1.00 85.25 70 GLY A CA 1
ATOM 591 C C . GLY A 1 70 ? -13.905 7.613 -10.848 1.00 85.25 70 GLY A C 1
ATOM 592 O O . GLY A 1 70 ? -13.381 7.491 -11.958 1.00 85.25 70 GLY A O 1
ATOM 593 N N . ASP A 1 71 ? -13.594 8.623 -10.029 1.00 87.00 71 ASP A N 1
ATOM 594 C CA . ASP A 1 71 ? -12.614 9.677 -10.317 1.00 87.00 71 ASP A CA 1
ATOM 595 C C . ASP A 1 71 ? -11.169 9.255 -9.978 1.00 87.00 71 ASP A C 1
ATOM 597 O O . ASP A 1 71 ? -10.235 10.059 -10.078 1.00 87.00 71 ASP A O 1
ATOM 601 N N . LYS A 1 72 ? -10.957 7.979 -9.621 1.00 83.56 72 LYS A N 1
ATOM 602 C CA . LYS A 1 72 ? -9.673 7.368 -9.236 1.00 83.56 72 LYS A CA 1
ATOM 603 C C . LYS A 1 72 ? -9.068 7.948 -7.960 1.00 83.56 72 LYS A C 1
ATOM 605 O O . LYS A 1 72 ? -7.865 7.793 -7.723 1.00 83.56 72 LYS A O 1
ATOM 610 N N . ARG A 1 73 ? -9.866 8.601 -7.120 1.00 85.12 73 ARG A N 1
ATOM 611 C CA . ARG A 1 73 ? -9.434 9.010 -5.785 1.00 85.12 73 ARG A CA 1
ATOM 612 C C . ARG A 1 73 ? -9.473 7.793 -4.885 1.00 85.12 73 ARG A C 1
ATOM 614 O O . ARG A 1 73 ? -10.489 7.117 -4.774 1.00 85.12 73 ARG A O 1
ATOM 621 N N . ALA A 1 74 ? -8.341 7.524 -4.250 1.00 88.25 74 ALA A N 1
ATOM 622 C CA . ALA A 1 74 ? -8.215 6.430 -3.309 1.00 88.25 74 ALA A CA 1
ATOM 623 C C . ALA A 1 74 ? -8.273 6.970 -1.874 1.00 88.25 74 ALA A C 1
ATOM 625 O O . ALA A 1 74 ? -7.518 7.874 -1.516 1.00 88.25 74 ALA A O 1
ATOM 626 N N . THR A 1 75 ? -9.144 6.405 -1.046 1.00 90.44 75 THR A N 1
ATOM 627 C CA . THR A 1 75 ? -9.272 6.718 0.381 1.00 90.44 75 THR A CA 1
ATOM 628 C C . THR A 1 75 ? -8.853 5.506 1.196 1.00 90.44 75 THR A C 1
ATOM 630 O O . THR A 1 75 ? -9.404 4.423 1.013 1.00 90.44 75 THR A O 1
ATOM 633 N N . LEU A 1 76 ? -7.885 5.684 2.096 1.00 93.12 76 LEU A N 1
ATOM 634 C CA . LEU A 1 76 ? -7.393 4.629 2.978 1.00 93.12 76 LEU A CA 1
ATOM 635 C C . LEU A 1 76 ? -8.060 4.738 4.348 1.00 93.12 76 LEU A C 1
ATOM 637 O O . LEU A 1 76 ? -8.103 5.812 4.942 1.00 93.12 76 LEU A O 1
ATOM 641 N N . HIS A 1 77 ? -8.506 3.606 4.873 1.00 94.56 77 HIS A N 1
ATOM 642 C CA . HIS A 1 77 ? -8.901 3.444 6.261 1.00 94.56 77 HIS A CA 1
ATOM 643 C C . HIS A 1 77 ? -8.052 2.350 6.900 1.00 94.56 77 HIS A C 1
ATOM 645 O O . HIS A 1 77 ? -7.888 1.269 6.332 1.00 94.56 77 HIS A O 1
ATOM 651 N N . LEU A 1 78 ? -7.534 2.621 8.092 1.00 94.69 78 LEU A N 1
ATOM 652 C CA . LEU A 1 78 ? -6.769 1.667 8.889 1.00 94.69 78 LEU A CA 1
ATOM 653 C C . LEU A 1 78 ? -7.466 1.468 10.229 1.00 94.69 78 LEU A C 1
ATOM 655 O O . LEU A 1 78 ? -7.964 2.431 10.814 1.00 94.69 78 LEU A O 1
ATOM 659 N N . GLU A 1 79 ? -7.475 0.238 10.727 1.00 94.69 79 GLU A N 1
ATOM 660 C CA . GLU A 1 79 ? -7.843 -0.035 12.109 1.00 94.69 79 GLU A CA 1
ATOM 661 C C . GLU A 1 79 ? -6.727 0.431 13.046 1.00 94.69 79 GLU A C 1
ATOM 663 O O . GLU A 1 79 ? -5.572 0.013 12.916 1.00 94.69 79 GLU A O 1
ATOM 668 N N . VAL A 1 80 ? -7.095 1.296 13.988 1.00 89.81 80 VAL A N 1
ATOM 669 C CA . VAL A 1 80 ? -6.254 1.787 15.082 1.00 89.81 80 VAL A CA 1
ATOM 670 C C . VAL A 1 80 ? -7.096 1.735 16.350 1.00 89.81 80 VAL A C 1
ATOM 672 O O . VAL A 1 80 ? -8.204 2.265 16.372 1.00 89.81 80 VAL A O 1
ATOM 675 N N . ASP A 1 81 ? -6.596 1.064 17.386 1.00 88.94 81 ASP A N 1
ATOM 676 C CA . ASP A 1 81 ? -7.303 0.873 18.663 1.00 88.94 81 ASP A CA 1
ATOM 677 C C . ASP A 1 81 ? -8.721 0.269 18.519 1.00 88.94 81 ASP A C 1
ATOM 679 O O . ASP A 1 81 ? -9.621 0.567 19.302 1.00 88.94 81 ASP A O 1
ATOM 683 N N . GLY A 1 82 ? -8.935 -0.583 17.507 1.00 90.00 82 GLY A N 1
ATOM 684 C CA . GLY A 1 82 ? -10.228 -1.227 17.222 1.00 90.00 82 GLY A CA 1
ATOM 685 C C . GLY A 1 82 ? -11.218 -0.374 16.417 1.00 90.00 82 GLY A C 1
ATOM 686 O O . GLY A 1 82 ? -12.333 -0.819 16.142 1.00 90.00 82 GLY A O 1
ATOM 687 N N . GLU A 1 83 ? -10.829 0.833 16.004 1.00 92.56 83 GLU A N 1
ATOM 688 C CA . GLU A 1 83 ? -11.649 1.728 15.187 1.00 92.56 83 GLU A CA 1
ATOM 689 C C . GLU A 1 83 ? -11.050 1.917 13.791 1.00 92.56 83 GLU A C 1
ATOM 691 O O . GLU A 1 83 ? -9.854 2.164 13.637 1.00 92.56 83 GLU A O 1
ATOM 696 N N . MET A 1 84 ? -11.892 1.862 12.756 1.00 94.06 84 MET A N 1
ATOM 697 C CA . MET A 1 84 ? -11.481 2.216 11.394 1.00 94.06 84 MET A CA 1
ATOM 698 C C . MET A 1 84 ? -11.384 3.738 11.275 1.00 94.06 84 MET A C 1
ATOM 700 O O . MET A 1 84 ? -12.398 4.432 11.346 1.00 94.06 84 MET A O 1
ATOM 704 N N . ARG A 1 85 ? -10.174 4.258 11.064 1.00 91.75 85 ARG A N 1
ATOM 705 C CA . ARG A 1 85 ? -9.910 5.697 10.937 1.00 91.75 85 ARG A CA 1
ATOM 706 C C . ARG A 1 85 ? -9.405 6.044 9.537 1.00 91.75 85 ARG A C 1
ATOM 708 O O . ARG A 1 85 ? -8.686 5.235 8.949 1.00 91.75 85 ARG A O 1
ATOM 715 N N . PRO A 1 86 ? -9.771 7.215 8.989 1.00 91.50 86 PRO A N 1
ATOM 716 C CA . PRO A 1 86 ? -9.318 7.644 7.673 1.00 91.50 86 PRO A CA 1
ATOM 717 C C . PRO A 1 86 ? -7.866 8.137 7.709 1.00 91.50 86 PRO A C 1
ATOM 719 O O . PRO A 1 86 ? -7.443 8.845 8.626 1.00 91.50 86 PRO A O 1
ATOM 722 N N . PHE A 1 87 ? -7.119 7.805 6.661 1.00 90.56 87 PHE A N 1
ATOM 723 C CA . PHE A 1 87 ? -5.747 8.240 6.438 1.00 90.56 87 PHE A CA 1
ATOM 724 C C . PHE A 1 87 ? -5.559 8.699 4.996 1.00 90.56 87 PHE A C 1
ATOM 726 O O . PHE A 1 87 ? -6.172 8.187 4.055 1.00 90.56 87 PHE A O 1
ATOM 733 N N . THR A 1 88 ? -4.642 9.640 4.825 1.00 86.75 88 THR A N 1
ATOM 734 C CA . THR A 1 88 ? -4.142 10.033 3.512 1.00 86.75 88 THR A CA 1
ATOM 735 C C . THR A 1 88 ? -2.901 9.210 3.211 1.00 86.75 88 THR A C 1
ATOM 737 O O . THR A 1 88 ? -2.092 8.947 4.100 1.00 86.75 88 THR A O 1
ATOM 740 N N . PHE A 1 89 ? -2.722 8.790 1.963 1.00 87.81 89 PHE A N 1
ATOM 741 C CA . PHE A 1 89 ? -1.539 8.041 1.570 1.00 87.81 89 PHE A CA 1
ATOM 742 C C . PHE A 1 89 ? -1.049 8.465 0.194 1.00 87.81 89 PHE A C 1
ATOM 744 O O . PHE A 1 89 ? -1.829 8.680 -0.732 1.00 87.81 89 PHE A O 1
ATOM 751 N N . HIS A 1 90 ? 0.269 8.575 0.068 1.00 82.19 90 HIS A N 1
ATOM 752 C CA . HIS A 1 90 ? 0.925 9.024 -1.149 1.00 82.19 90 HIS A CA 1
ATOM 753 C C . HIS A 1 90 ? 2.091 8.116 -1.497 1.00 82.19 90 HIS A C 1
ATOM 755 O O . HIS A 1 90 ? 2.815 7.618 -0.632 1.00 82.19 90 HIS A O 1
ATOM 761 N N . ARG A 1 91 ? 2.313 7.931 -2.796 1.00 79.81 91 ARG A N 1
ATOM 762 C CA . ARG A 1 91 ? 3.508 7.253 -3.283 1.00 79.81 91 ARG A CA 1
ATOM 763 C C . ARG A 1 91 ? 4.654 8.253 -3.375 1.00 79.81 91 ARG A C 1
ATOM 765 O O . ARG A 1 91 ? 4.583 9.195 -4.161 1.00 79.81 91 ARG A O 1
ATOM 772 N N . LYS A 1 92 ? 5.746 7.999 -2.657 1.00 78.94 92 LYS A N 1
ATOM 773 C CA . LYS A 1 92 ? 6.980 8.788 -2.738 1.00 78.94 92 LYS A CA 1
ATOM 774 C C . LYS A 1 92 ? 8.150 7.857 -3.039 1.00 78.94 92 LYS A C 1
ATOM 776 O O . LYS A 1 92 ? 8.491 6.969 -2.259 1.00 78.94 92 LYS A O 1
ATOM 781 N N . GLY A 1 93 ? 8.750 8.030 -4.217 1.00 77.00 93 GLY A N 1
ATOM 782 C CA . GLY A 1 93 ? 9.798 7.134 -4.708 1.00 77.00 93 GLY A CA 1
ATOM 783 C C . GLY A 1 93 ? 9.309 5.684 -4.814 1.00 77.00 93 GLY A C 1
ATOM 784 O O . GLY A 1 93 ? 8.385 5.395 -5.572 1.00 77.00 93 GLY A O 1
ATOM 785 N N . ARG A 1 94 ? 9.945 4.782 -4.057 1.00 73.50 94 ARG A N 1
ATOM 786 C CA . ARG A 1 94 ? 9.625 3.341 -4.007 1.00 73.50 94 ARG A CA 1
ATOM 787 C C . ARG A 1 94 ? 8.715 2.946 -2.832 1.00 73.50 94 ARG A C 1
ATOM 789 O O . ARG A 1 94 ? 8.451 1.759 -2.660 1.00 73.50 94 ARG A O 1
ATOM 796 N N . GLY A 1 95 ? 8.261 3.915 -2.037 1.00 82.19 95 GLY A N 1
ATOM 797 C CA . GLY A 1 95 ? 7.445 3.679 -0.850 1.00 82.19 95 GLY A CA 1
ATOM 798 C C . GLY A 1 95 ? 6.069 4.336 -0.909 1.00 82.19 95 GLY A C 1
ATOM 799 O O . GLY A 1 95 ? 5.799 5.218 -1.730 1.00 82.19 95 GLY A O 1
ATOM 800 N N . VAL A 1 96 ? 5.206 3.895 -0.004 1.00 88.56 96 VAL A N 1
ATOM 801 C CA . VAL A 1 96 ? 3.904 4.475 0.309 1.00 88.56 96 VAL A CA 1
ATOM 802 C C . VAL A 1 96 ? 4.008 5.094 1.695 1.00 88.56 96 VAL A C 1
ATOM 804 O O . VAL A 1 96 ? 4.371 4.421 2.654 1.00 88.56 96 VAL A O 1
ATOM 807 N N . TYR A 1 97 ? 3.713 6.382 1.779 1.00 89.81 97 TYR A N 1
ATOM 808 C CA . TYR A 1 97 ? 3.734 7.152 3.014 1.00 89.81 97 TYR A CA 1
ATOM 809 C C . TYR A 1 97 ? 2.295 7.398 3.431 1.00 89.81 97 TYR A C 1
ATOM 811 O O . TYR A 1 97 ? 1.485 7.819 2.603 1.00 89.81 97 TYR A O 1
ATOM 819 N N . ILE A 1 98 ? 1.984 7.112 4.689 1.00 90.12 98 ILE A N 1
ATOM 820 C CA . ILE A 1 98 ? 0.640 7.206 5.252 1.00 90.12 98 ILE A CA 1
ATOM 821 C C . ILE A 1 98 ? 0.643 8.286 6.333 1.00 90.12 98 ILE A C 1
ATOM 823 O O . ILE A 1 98 ? 1.516 8.314 7.201 1.00 90.12 98 ILE A O 1
ATOM 827 N N . TYR A 1 99 ? -0.353 9.161 6.281 1.00 87.25 99 TYR A N 1
ATOM 828 C CA . TYR A 1 99 ? -0.499 10.367 7.088 1.00 87.25 99 TYR A CA 1
ATOM 829 C C . TYR A 1 99 ? -1.889 10.396 7.717 1.00 87.25 99 TYR A C 1
ATOM 831 O O . TYR A 1 99 ? -2.860 9.941 7.105 1.00 87.25 99 TYR A O 1
ATOM 839 N N . ARG A 1 100 ? -2.019 10.964 8.920 1.00 82.25 100 ARG A N 1
ATOM 840 C CA . ARG A 1 100 ? -3.351 11.242 9.481 1.00 82.25 100 ARG A CA 1
ATOM 841 C C . ARG A 1 100 ? -4.080 12.231 8.569 1.00 82.25 100 ARG A C 1
ATOM 843 O O . ARG A 1 100 ? -3.484 13.210 8.132 1.00 82.25 100 ARG A O 1
ATOM 850 N N . ALA A 1 101 ? -5.362 11.983 8.304 1.00 72.06 101 ALA A N 1
ATOM 851 C CA . ALA A 1 101 ? -6.151 12.804 7.382 1.00 72.06 101 ALA A CA 1
ATOM 852 C C . ALA A 1 101 ? -6.279 14.281 7.820 1.00 72.06 101 ALA A C 1
ATOM 854 O O . ALA A 1 101 ? -6.433 15.161 6.980 1.00 72.06 101 ALA A O 1
ATOM 855 N N . GLU A 1 102 ? -6.186 14.557 9.125 1.00 63.50 102 GLU A N 1
ATOM 856 C CA . GLU A 1 102 ? -6.312 15.903 9.707 1.00 63.50 102 GLU A CA 1
ATOM 857 C C . GLU A 1 102 ? -5.046 16.765 9.549 1.00 63.50 102 GLU A C 1
ATOM 859 O O . GLU A 1 102 ? -5.106 17.989 9.669 1.00 63.50 102 GLU A O 1
ATOM 864 N N . THR A 1 103 ? -3.897 16.155 9.247 1.00 58.19 103 THR A N 1
ATOM 865 C CA . THR A 1 103 ? -2.630 16.860 9.028 1.00 58.19 103 THR A CA 1
ATOM 866 C C . THR A 1 103 ? -2.478 17.175 7.542 1.00 58.19 103 THR A C 1
ATOM 868 O O . THR A 1 103 ? -1.822 16.461 6.786 1.00 58.19 103 THR A O 1
ATOM 871 N N . ALA A 1 104 ? -3.116 18.256 7.096 1.00 47.34 104 ALA A N 1
ATOM 872 C CA . ALA A 1 104 ? -2.969 18.782 5.741 1.00 47.34 104 ALA A CA 1
ATOM 873 C C . ALA A 1 104 ? -1.573 19.418 5.545 1.00 47.34 104 ALA A C 1
ATOM 875 O O . ALA A 1 104 ? -1.417 20.634 5.610 1.00 47.34 104 ALA A O 1
ATOM 876 N N . GLY A 1 105 ? -0.546 18.593 5.336 1.00 52.72 105 GLY A N 1
ATOM 877 C CA . GLY A 1 105 ? 0.809 19.028 4.990 1.00 52.72 105 GLY A CA 1
ATOM 878 C C . GLY A 1 105 ? 1.664 17.852 4.515 1.00 52.72 105 GLY A C 1
ATOM 879 O O . GLY A 1 105 ? 1.919 16.932 5.287 1.00 52.72 105 GLY A O 1
ATOM 880 N N . GLU A 1 106 ? 2.100 17.878 3.250 1.00 52.22 106 GLU A N 1
ATOM 881 C CA . GLU A 1 106 ? 2.902 16.837 2.567 1.00 52.22 106 GLU A CA 1
ATOM 882 C C . GLU A 1 106 ? 4.367 16.731 3.063 1.00 52.22 106 GLU A C 1
ATOM 884 O O . GLU A 1 106 ? 5.263 16.308 2.326 1.00 52.22 106 GLU A O 1
ATOM 889 N N . ASP A 1 107 ? 4.653 17.090 4.313 1.00 55.53 107 ASP A N 1
ATOM 890 C CA . ASP A 1 107 ? 6.003 16.990 4.866 1.00 55.53 107 ASP A CA 1
ATOM 891 C C . ASP A 1 107 ? 6.248 15.593 5.447 1.00 55.53 107 ASP A C 1
ATOM 893 O O . ASP A 1 107 ? 5.450 15.046 6.204 1.00 55.53 107 ASP A O 1
ATOM 897 N N . SER A 1 108 ? 7.376 14.970 5.092 1.00 51.25 108 SER A N 1
ATOM 898 C CA . SER A 1 108 ? 7.715 13.592 5.498 1.00 51.25 108 SER A CA 1
ATOM 899 C C . SER A 1 108 ? 7.757 13.363 7.014 1.00 51.25 108 SER A C 1
ATOM 901 O O . SER A 1 108 ? 7.611 12.219 7.444 1.00 51.25 108 SER A O 1
ATOM 903 N N . GLU A 1 109 ? 7.905 14.424 7.812 1.00 56.25 109 GLU A N 1
ATOM 904 C CA . GLU A 1 109 ? 7.926 14.366 9.280 1.00 56.25 109 GLU A CA 1
ATOM 905 C C . GLU A 1 109 ? 6.560 14.034 9.904 1.00 56.25 109 GLU A C 1
ATOM 907 O O . GLU A 1 109 ? 6.501 13.609 11.055 1.00 56.25 109 GLU A O 1
ATOM 912 N N . THR A 1 110 ? 5.458 14.153 9.157 1.00 71.31 110 THR A N 1
ATOM 913 C CA . THR A 1 110 ? 4.099 13.904 9.674 1.00 71.31 110 THR A CA 1
ATOM 914 C C . THR A 1 110 ? 3.541 12.527 9.307 1.00 71.31 110 THR A C 1
ATOM 916 O O . THR A 1 110 ? 2.423 12.186 9.707 1.00 71.31 110 THR A O 1
ATOM 919 N N . SER A 1 111 ? 4.300 11.714 8.560 1.00 83.12 111 SER A N 1
ATOM 920 C CA . SER A 1 111 ? 3.887 10.343 8.236 1.00 83.12 111 SER A CA 1
ATOM 921 C C . SER A 1 111 ? 3.837 9.493 9.504 1.00 83.12 111 SER A C 1
ATOM 923 O O . SER A 1 111 ? 4.736 9.580 10.332 1.00 83.12 111 SER A O 1
ATOM 925 N N . VAL A 1 112 ? 2.793 8.687 9.668 1.00 89.69 112 VAL A N 1
ATOM 926 C CA . VAL A 1 112 ? 2.626 7.754 10.801 1.00 89.69 112 VAL A CA 1
ATOM 927 C C . VAL A 1 112 ? 3.051 6.331 10.447 1.00 89.69 112 VAL A C 1
ATOM 929 O O . VAL A 1 112 ? 3.316 5.518 11.325 1.00 89.69 112 VAL A O 1
ATOM 932 N N . LEU A 1 113 ? 3.117 6.031 9.153 1.00 91.81 113 LEU A N 1
ATOM 933 C CA . LEU A 1 113 ? 3.555 4.754 8.612 1.00 91.81 113 LEU A CA 1
ATOM 934 C C . LEU A 1 113 ? 4.305 5.012 7.308 1.00 91.81 113 LEU A C 1
ATOM 936 O O . LEU A 1 113 ? 3.823 5.747 6.438 1.00 91.81 113 LEU A O 1
ATOM 940 N N . VAL A 1 114 ? 5.459 4.374 7.155 1.00 92.00 114 VAL A N 1
ATOM 941 C CA . VAL A 1 114 ? 6.164 4.283 5.875 1.00 92.00 114 VAL A CA 1
ATOM 942 C C . VAL A 1 114 ? 6.212 2.825 5.468 1.00 92.00 114 VAL A C 1
ATOM 944 O O . VAL A 1 114 ? 6.599 1.959 6.248 1.00 92.00 114 VAL A O 1
ATOM 947 N N . CYS A 1 115 ? 5.827 2.557 4.227 1.00 92.00 115 CYS A N 1
ATOM 948 C CA . CYS A 1 115 ? 5.815 1.212 3.687 1.00 92.00 115 CYS A CA 1
ATOM 949 C C . CYS A 1 115 ? 6.619 1.130 2.393 1.00 92.00 115 CYS A C 1
ATOM 951 O O . CYS A 1 115 ? 6.520 2.012 1.540 1.00 92.00 115 CYS A O 1
ATOM 953 N N . SER A 1 116 ? 7.335 0.031 2.177 1.00 90.75 116 SER A N 1
ATOM 954 C CA . SER A 1 116 ? 7.785 -0.360 0.840 1.00 90.75 116 SER A CA 1
ATOM 955 C C . SER A 1 116 ? 6.756 -1.255 0.160 1.00 90.75 116 SER A C 1
ATOM 957 O O . SER A 1 116 ? 5.970 -1.959 0.797 1.00 90.75 116 SER A O 1
ATOM 959 N N . VAL A 1 117 ? 6.734 -1.218 -1.170 1.00 88.25 117 VAL A N 1
ATOM 960 C CA . VAL A 1 117 ? 5.868 -2.098 -1.958 1.00 88.25 117 VAL A CA 1
ATOM 961 C C . VAL A 1 117 ? 6.569 -3.445 -2.126 1.00 88.25 117 VAL A C 1
ATOM 963 O O . VAL A 1 117 ? 7.568 -3.538 -2.836 1.00 88.25 117 VAL A O 1
ATOM 966 N N . ASP A 1 118 ? 6.043 -4.478 -1.466 1.00 89.00 118 ASP A N 1
ATOM 967 C CA . ASP A 1 118 ? 6.535 -5.860 -1.558 1.00 89.00 118 ASP A CA 1
ATOM 968 C C . ASP A 1 118 ? 5.969 -6.555 -2.800 1.00 89.00 118 ASP A C 1
ATOM 970 O O . ASP A 1 118 ? 6.674 -7.243 -3.531 1.00 89.00 118 ASP A O 1
ATOM 974 N N . THR A 1 119 ? 4.678 -6.360 -3.070 1.00 87.00 119 THR A N 1
ATOM 975 C CA . THR A 1 119 ? 3.995 -6.901 -4.251 1.00 87.00 119 THR A CA 1
ATOM 976 C C . THR A 1 119 ? 2.873 -5.961 -4.665 1.00 87.00 119 THR A C 1
ATOM 978 O O . THR A 1 119 ? 2.148 -5.451 -3.818 1.00 87.00 119 THR A O 1
ATOM 981 N N . ALA A 1 120 ? 2.701 -5.754 -5.966 1.00 86.94 120 ALA A N 1
ATOM 982 C CA . ALA A 1 120 ? 1.543 -5.067 -6.520 1.00 86.94 120 ALA A CA 1
ATOM 983 C C . ALA A 1 120 ? 1.169 -5.728 -7.848 1.00 86.94 120 ALA A C 1
ATOM 985 O O . ALA A 1 120 ? 1.989 -5.815 -8.765 1.00 86.94 120 ALA A O 1
ATOM 986 N N . SER A 1 121 ? -0.052 -6.233 -7.905 1.00 84.81 121 SER A N 1
ATOM 987 C CA . SER A 1 121 ? -0.648 -6.985 -9.006 1.00 84.81 121 SER A CA 1
ATOM 988 C C . SER A 1 121 ? -2.132 -6.649 -9.082 1.00 84.81 121 SER A C 1
ATOM 990 O O . SER A 1 121 ? -2.667 -6.040 -8.157 1.00 84.81 121 SER A O 1
ATOM 992 N N . GLU A 1 122 ? -2.790 -7.087 -10.149 1.00 85.00 122 GLU A N 1
ATOM 993 C CA . GLU A 1 122 ? -4.183 -6.751 -10.441 1.00 85.00 122 GLU A CA 1
ATOM 994 C C . GLU A 1 122 ? -5.160 -6.950 -9.263 1.00 85.00 122 GLU A C 1
ATOM 996 O O . GLU A 1 122 ? -6.075 -6.148 -9.089 1.00 85.00 122 GLU A O 1
ATOM 1001 N N . ASP A 1 123 ? -4.943 -7.978 -8.434 1.00 89.44 123 ASP A N 1
ATOM 1002 C CA . ASP A 1 123 ? -5.825 -8.325 -7.310 1.00 89.44 123 ASP A CA 1
ATOM 1003 C C . ASP A 1 123 ? -5.168 -8.223 -5.930 1.00 89.44 123 ASP A C 1
ATOM 1005 O O . ASP A 1 123 ? -5.844 -8.382 -4.911 1.00 89.44 123 ASP A O 1
ATOM 1009 N N . VAL A 1 124 ? -3.853 -7.993 -5.861 1.00 91.06 124 VAL A N 1
ATOM 1010 C CA . VAL A 1 124 ? -3.108 -8.000 -4.594 1.00 91.06 124 VAL A CA 1
ATOM 1011 C C . VAL A 1 124 ? -2.121 -6.846 -4.529 1.00 91.06 124 VAL A C 1
ATOM 1013 O O . VAL A 1 124 ? -1.222 -6.742 -5.365 1.00 91.06 124 VAL A O 1
ATOM 1016 N N . LEU A 1 125 ? -2.233 -6.051 -3.465 1.00 92.06 125 LEU A N 1
ATOM 1017 C CA . LEU A 1 125 ? -1.239 -5.071 -3.043 1.00 92.06 125 LEU A CA 1
ATOM 1018 C C . LEU A 1 125 ? -0.718 -5.466 -1.661 1.00 92.06 125 LEU A C 1
ATOM 1020 O O . LEU A 1 125 ? -1.456 -5.462 -0.680 1.00 92.06 125 LEU A O 1
ATOM 1024 N N . ARG A 1 126 ? 0.574 -5.758 -1.562 1.00 92.81 126 ARG A N 1
ATOM 1025 C CA . ARG A 1 126 ? 1.254 -6.034 -0.301 1.00 92.81 126 ARG A CA 1
ATOM 1026 C C . ARG A 1 126 ? 2.264 -4.943 -0.001 1.00 92.81 126 ARG A C 1
ATOM 1028 O O . ARG A 1 126 ? 3.216 -4.725 -0.752 1.00 92.81 126 ARG A O 1
ATOM 1035 N N . LEU A 1 127 ? 2.052 -4.286 1.127 1.00 93.38 127 LEU A N 1
ATOM 1036 C CA . LEU A 1 127 ? 2.924 -3.263 1.673 1.00 93.38 127 LEU A CA 1
ATOM 1037 C C . LEU A 1 127 ? 3.725 -3.873 2.819 1.00 93.38 127 LEU A C 1
ATOM 1039 O O . LEU A 1 127 ? 3.146 -4.477 3.720 1.00 93.38 127 LEU A O 1
ATOM 1043 N N . LYS A 1 128 ? 5.046 -3.738 2.785 1.00 94.81 128 LYS A N 1
ATOM 1044 C CA . LYS A 1 128 ? 5.915 -4.044 3.919 1.00 94.81 128 LYS A CA 1
ATOM 1045 C C . LYS A 1 128 ? 6.049 -2.785 4.761 1.00 94.81 128 LYS A C 1
ATOM 1047 O O . LYS A 1 128 ? 6.404 -1.744 4.220 1.00 94.81 128 LYS A O 1
ATOM 1052 N N . ILE A 1 129 ? 5.785 -2.893 6.055 1.00 94.69 129 ILE A N 1
ATOM 1053 C CA . ILE A 1 129 ? 5.938 -1.782 6.994 1.00 94.69 129 ILE A CA 1
ATOM 1054 C C . ILE A 1 129 ? 7.429 -1.617 7.303 1.00 94.69 129 ILE A C 1
ATOM 1056 O O . ILE A 1 129 ? 8.120 -2.602 7.579 1.00 94.69 129 ILE A O 1
ATOM 1060 N N . GLU A 1 130 ? 7.940 -0.394 7.188 1.00 93.31 130 GLU A N 1
ATOM 1061 C CA . GLU A 1 130 ? 9.322 -0.075 7.535 1.00 93.31 130 GLU A CA 1
ATOM 1062 C C . GLU A 1 130 ? 9.438 0.179 9.040 1.00 93.31 130 GLU A C 1
ATOM 1064 O O . GLU A 1 130 ? 8.749 1.033 9.592 1.00 93.31 130 GLU A O 1
ATOM 1069 N N . GLU A 1 131 ? 10.343 -0.546 9.699 1.00 88.81 131 GLU A N 1
ATOM 1070 C CA . GLU A 1 131 ? 10.525 -0.498 11.159 1.00 88.81 131 GLU A CA 1
ATOM 1071 C C . GLU A 1 131 ? 10.943 0.890 11.662 1.00 88.81 131 GLU A C 1
ATOM 1073 O O . GLU A 1 131 ? 10.601 1.278 12.775 1.00 88.81 131 GLU A O 1
ATOM 1078 N N . GLU A 1 132 ? 11.649 1.662 10.830 1.00 87.56 132 GLU A N 1
ATOM 1079 C CA . GLU A 1 132 ? 12.071 3.028 11.157 1.00 87.56 132 GLU A CA 1
ATOM 1080 C C . GLU A 1 132 ? 10.883 3.984 11.355 1.00 87.56 132 GLU A C 1
ATOM 1082 O O . GLU A 1 132 ? 11.037 5.022 12.003 1.00 87.56 132 GLU A O 1
ATOM 1087 N N . ARG A 1 133 ? 9.703 3.662 10.802 1.00 87.25 133 ARG A N 1
ATOM 1088 C CA . ARG A 1 133 ? 8.513 4.512 10.893 1.00 87.25 133 ARG A CA 1
ATOM 1089 C C . ARG A 1 133 ? 7.218 3.698 10.919 1.00 87.25 133 ARG A C 1
ATOM 1091 O O . ARG A 1 133 ? 6.468 3.663 9.941 1.00 87.25 133 ARG A O 1
ATOM 1098 N N . ASP A 1 134 ? 6.965 3.097 12.078 1.00 92.25 134 ASP A N 1
ATOM 1099 C CA . ASP A 1 134 ? 5.732 2.387 12.433 1.00 92.25 134 ASP A CA 1
ATOM 1100 C C . ASP A 1 134 ? 5.142 2.932 13.747 1.00 92.25 134 ASP A C 1
ATOM 1102 O O . ASP A 1 134 ? 5.270 2.344 14.827 1.00 92.25 134 ASP A O 1
ATOM 1106 N N . ASP A 1 135 ? 4.494 4.094 13.649 1.00 90.81 135 ASP A N 1
ATOM 1107 C CA . ASP A 1 135 ? 3.886 4.767 14.799 1.00 90.81 135 ASP A CA 1
ATOM 1108 C C . ASP A 1 135 ? 2.500 4.195 15.151 1.00 90.81 135 ASP A C 1
ATOM 1110 O O . ASP A 1 135 ? 1.928 4.595 16.163 1.00 90.81 135 ASP A O 1
ATOM 1114 N N . LEU A 1 136 ? 1.927 3.317 14.312 1.00 90.56 136 LEU A N 1
ATOM 1115 C CA . LEU A 1 136 ? 0.577 2.771 14.518 1.00 90.56 136 LEU A CA 1
ATOM 1116 C C . LEU A 1 136 ? 0.585 1.358 15.095 1.00 90.56 136 LEU A C 1
ATOM 1118 O O . LEU A 1 136 ? -0.232 1.051 15.959 1.00 90.56 136 LEU A O 1
ATO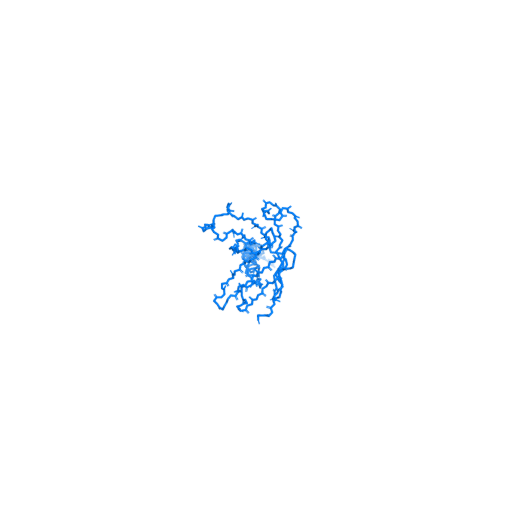M 1122 N N . TYR A 1 137 ? 1.457 0.485 14.595 1.00 91.88 137 TYR A N 1
ATOM 1123 C CA . TYR A 1 137 ? 1.424 -0.936 14.924 1.00 91.88 137 TYR A CA 1
ATOM 1124 C C . TYR A 1 137 ? 2.601 -1.381 15.783 1.00 91.88 137 TYR A C 1
ATOM 1126 O O . TYR A 1 137 ? 2.534 -2.463 16.367 1.00 91.88 137 TYR A O 1
ATOM 1134 N N . HIS A 1 138 ? 3.648 -0.562 15.902 1.00 92.56 138 HIS A N 1
ATOM 1135 C CA . HIS A 1 138 ? 4.804 -0.808 16.765 1.00 92.56 138 HIS A CA 1
ATOM 1136 C C . HIS A 1 138 ? 5.402 -2.219 16.596 1.00 92.56 138 HIS A C 1
ATOM 1138 O O . HIS A 1 138 ? 5.740 -2.898 17.567 1.00 92.56 138 HIS A O 1
ATOM 1144 N N . GLY A 1 139 ? 5.498 -2.687 15.350 1.00 92.06 139 GLY A N 1
ATOM 1145 C CA . GLY A 1 139 ? 6.036 -3.996 14.988 1.00 92.06 139 GLY A CA 1
ATOM 1146 C C . GLY A 1 139 ? 5.044 -5.159 15.081 1.00 92.06 139 GLY A C 1
ATOM 1147 O O . GLY A 1 139 ? 5.417 -6.286 14.754 1.00 92.06 139 GLY A O 1
ATOM 1148 N N . ALA A 1 140 ? 3.784 -4.928 15.471 1.00 93.38 140 ALA A N 1
ATOM 1149 C CA . ALA A 1 140 ? 2.759 -5.976 15.514 1.00 93.38 140 ALA A CA 1
ATOM 1150 C C . ALA A 1 140 ? 2.485 -6.585 14.129 1.00 93.38 140 ALA A C 1
ATOM 1152 O O . ALA A 1 140 ? 2.186 -7.775 14.015 1.00 93.38 140 ALA A O 1
ATOM 1153 N N . TYR A 1 141 ? 2.633 -5.784 13.071 1.00 94.19 141 TYR A N 1
ATOM 1154 C CA . TYR A 1 141 ? 2.461 -6.222 11.694 1.00 94.19 141 TYR A CA 1
ATOM 1155 C C . TYR A 1 141 ? 3.695 -5.893 10.867 1.00 94.19 141 TYR A C 1
ATOM 1157 O O . TYR A 1 141 ? 4.127 -4.752 10.779 1.00 94.19 141 TYR A O 1
ATOM 1165 N N . LYS A 1 142 ? 4.232 -6.903 10.182 1.00 94.81 142 LYS A N 1
ATOM 1166 C CA . LYS A 1 142 ? 5.315 -6.707 9.208 1.00 94.81 142 LYS A CA 1
ATOM 1167 C C . LYS A 1 142 ? 4.795 -6.294 7.829 1.00 94.81 142 LYS A C 1
ATOM 1169 O O . LYS A 1 142 ? 5.511 -5.673 7.045 1.00 94.81 142 LYS A O 1
ATOM 1174 N N . TYR A 1 143 ? 3.564 -6.685 7.509 1.00 95.19 143 TYR A N 1
ATOM 1175 C CA . TYR A 1 143 ? 2.951 -6.459 6.207 1.00 95.19 143 TYR A CA 1
ATOM 1176 C C . TYR A 1 143 ? 1.486 -6.067 6.352 1.00 95.19 143 TYR A C 1
ATOM 1178 O O . TYR A 1 143 ? 0.799 -6.571 7.235 1.00 95.19 143 TYR A O 1
ATOM 1186 N N . ILE A 1 144 ? 1.005 -5.265 5.407 1.00 95.31 144 ILE A N 1
ATOM 1187 C CA . ILE A 1 144 ? -0.416 -5.030 5.151 1.00 95.31 144 ILE A CA 1
ATOM 1188 C C . ILE A 1 144 ? -0.717 -5.600 3.770 1.00 95.31 144 ILE A C 1
ATOM 1190 O O . ILE A 1 144 ? -0.090 -5.205 2.784 1.00 95.31 144 ILE A O 1
ATOM 1194 N N . THR A 1 145 ? -1.629 -6.570 3.693 1.00 95.94 145 THR A N 1
ATOM 1195 C CA . THR A 1 145 ? -1.935 -7.270 2.438 1.00 95.94 145 THR A CA 1
ATOM 1196 C C . THR A 1 145 ? -3.363 -6.984 2.029 1.00 95.94 145 THR A C 1
ATOM 1198 O O . THR A 1 145 ? -4.304 -7.544 2.578 1.00 95.94 145 THR A O 1
ATOM 1201 N N . PHE A 1 146 ? -3.508 -6.130 1.031 1.00 95.38 146 PHE A N 1
ATOM 1202 C CA . PHE A 1 146 ? -4.776 -5.780 0.434 1.00 95.38 146 PHE A CA 1
ATOM 1203 C C . PHE A 1 146 ? -5.122 -6.743 -0.696 1.00 95.38 146 PHE A C 1
ATOM 1205 O O . PHE A 1 146 ? -4.308 -6.985 -1.590 1.00 95.38 146 PHE A O 1
ATOM 1212 N N . ARG A 1 147 ? -6.353 -7.248 -0.680 1.00 94.62 147 ARG A N 1
ATOM 1213 C CA . ARG A 1 147 ? -6.965 -7.979 -1.788 1.00 94.62 147 ARG A CA 1
ATOM 1214 C C . ARG A 1 147 ? -8.080 -7.151 -2.393 1.00 94.62 147 ARG A C 1
ATOM 1216 O O . ARG A 1 147 ? -8.900 -6.610 -1.652 1.00 94.62 147 ARG A O 1
ATOM 1223 N N . ARG A 1 148 ? -8.117 -7.075 -3.720 1.00 92.25 148 ARG A N 1
ATOM 1224 C CA . ARG A 1 148 ? -9.217 -6.456 -4.453 1.00 92.25 148 ARG A CA 1
ATOM 1225 C C . ARG A 1 148 ? -10.486 -7.273 -4.226 1.00 92.25 148 ARG A C 1
ATOM 1227 O O . ARG A 1 148 ? -10.490 -8.495 -4.348 1.00 92.25 148 ARG A O 1
ATOM 1234 N N . VAL A 1 149 ? -11.556 -6.585 -3.875 1.00 88.19 149 VAL A N 1
ATOM 1235 C CA . VAL A 1 149 ? -12.899 -7.127 -3.722 1.00 88.19 149 VAL A CA 1
ATOM 1236 C C . VAL A 1 149 ? -13.757 -6.446 -4.779 1.00 88.19 149 VAL A C 1
ATOM 1238 O O . VAL A 1 149 ? -13.633 -5.238 -4.994 1.00 88.19 149 VAL A O 1
ATOM 1241 N N . ALA A 1 150 ? -14.588 -7.223 -5.474 1.00 69.00 150 ALA A N 1
ATOM 1242 C CA . ALA A 1 150 ? -15.579 -6.651 -6.376 1.00 69.00 150 ALA A CA 1
ATOM 1243 C C . ALA A 1 150 ? -16.511 -5.733 -5.566 1.00 69.00 150 ALA A C 1
ATOM 1245 O O . ALA A 1 150 ? -16.998 -6.150 -4.510 1.00 69.00 150 ALA A O 1
ATOM 1246 N N . GLY A 1 151 ? -16.662 -4.490 -6.031 1.00 57.00 151 GLY A N 1
ATOM 1247 C CA . GLY A 1 151 ? -17.590 -3.505 -5.472 1.00 57.00 151 GLY A CA 1
ATOM 1248 C C . GLY A 1 151 ? -19.044 -3.881 -5.711 1.00 57.00 151 GLY A C 1
ATOM 1249 O O . GLY A 1 151 ? -19.320 -4.537 -6.743 1.00 57.00 151 GLY A O 1
#

Radius of gyration: 26.65 Å; chains: 1; bounding box: 78×28×76 Å